Protein AF-A0A3M1AD80-F1 (afdb_monomer)

Mean predicted aligned error: 13.95 Å

Solvent-accessible surface area (backbone atoms only — not comparable to full-atom values): 4903 Å² total; per-residue (Å²): 110,74,82,63,50,54,61,50,53,52,53,51,51,51,62,55,47,49,42,59,53,50,56,68,74,45,89,61,56,70,67,58,46,63,65,65,21,46,68,49,51,52,50,52,52,51,52,52,53,51,52,49,56,54,49,51,56,54,53,49,52,66,63,41,59,70,61,69,71,66,66,69,84,80,73,76,76,85,78,90,132

Sequence (81 aa):
LTKITLPGSIALAVIAIFPYIITKFVNVSFNFASFYGGTSLLIIVGVALDTLQQLESHLLMRHYDGFMRGTHKIRGRARFA

pLDDT: mean 74.39, std 11.69, range [52.81, 94.31]

Foldseek 3Di:
DVVVVVVVVVVVVCLLCVLVVVCVVPVDDPVCCVCSPSVNVVVVVVVVVVVVVVVVVVVVVVVCVVVVVPPDPPPPDDDDD

Structure (mmCIF, N/CA/C/O backbone):
data_AF-A0A3M1AD80-F1
#
_entry.id   AF-A0A3M1AD80-F1
#
loop_
_atom_site.group_PDB
_atom_site.id
_atom_site.type_symbol
_atom_site.label_atom_id
_atom_site.label_alt_id
_atom_site.label_comp_id
_atom_site.label_asym_id
_atom_site.label_entity_id
_atom_site.label_seq_id
_atom_site.pdbx_PDB_ins_code
_atom_site.Cartn_x
_atom_site.Cartn_y
_atom_site.Cartn_z
_atom_site.occupancy
_atom_site.B_iso_or_equiv
_atom_site.auth_seq_id
_atom_site.auth_comp_id
_atom_site.auth_asym_id
_atom_site.auth_atom_id
_atom_site.pdbx_PDB_model_num
ATOM 1 N N . LEU A 1 1 ? -5.382 -20.458 8.769 1.00 62.28 1 LEU A N 1
ATOM 2 C CA . LEU A 1 1 ? -4.342 -19.413 8.614 1.00 62.28 1 LEU A CA 1
ATOM 3 C C . LEU A 1 1 ? -3.451 -19.683 7.397 1.00 62.28 1 LEU A C 1
ATOM 5 O O . LEU A 1 1 ? -3.527 -18.918 6.449 1.00 62.28 1 LEU A O 1
ATOM 9 N N . THR A 1 2 ? -2.737 -20.812 7.327 1.00 70.00 2 THR A N 1
ATOM 10 C CA . THR A 1 2 ? -1.791 -21.142 6.233 1.00 70.00 2 THR A CA 1
ATOM 11 C C . THR A 1 2 ? -2.396 -21.201 4.822 1.00 70.00 2 THR A C 1
ATOM 13 O O . THR A 1 2 ? -1.722 -20.877 3.855 1.00 70.00 2 THR A O 1
ATOM 16 N N . LYS A 1 3 ? -3.677 -21.574 4.679 1.00 69.12 3 LYS A N 1
ATOM 17 C CA . LYS A 1 3 ? -4.365 -21.600 3.369 1.00 69.12 3 LYS A CA 1
ATOM 18 C C . LYS A 1 3 ? -4.767 -20.208 2.855 1.00 69.12 3 LYS A C 1
ATOM 20 O O . LYS A 1 3 ? -5.006 -20.058 1.667 1.00 69.12 3 LYS A O 1
ATOM 25 N N . ILE A 1 4 ? -4.847 -19.211 3.741 1.00 78.06 4 ILE A N 1
ATOM 26 C CA . ILE A 1 4 ? -5.212 -17.821 3.413 1.00 78.06 4 ILE A CA 1
ATOM 27 C C . ILE A 1 4 ? -3.964 -16.978 3.127 1.00 78.06 4 ILE A C 1
ATOM 29 O O . ILE A 1 4 ? -3.987 -16.118 2.254 1.00 78.06 4 ILE A O 1
ATOM 33 N N . THR A 1 5 ? -2.852 -17.257 3.811 1.00 85.69 5 THR A N 1
ATOM 34 C CA . THR A 1 5 ? -1.583 -16.548 3.596 1.00 85.69 5 THR A CA 1
ATOM 35 C C . THR A 1 5 ? -0.893 -16.957 2.296 1.00 85.69 5 THR A C 1
ATOM 37 O O . THR A 1 5 ? -0.209 -16.135 1.701 1.00 85.69 5 THR A O 1
ATOM 40 N N . LEU A 1 6 ? -1.095 -18.197 1.833 1.00 86.75 6 LEU A N 1
ATOM 41 C CA . LEU A 1 6 ? -0.474 -18.738 0.619 1.00 86.75 6 LEU A CA 1
ATOM 42 C C . LEU A 1 6 ? -0.875 -17.993 -0.677 1.00 86.75 6 LEU A C 1
ATOM 44 O O . LEU A 1 6 ? 0.022 -17.584 -1.413 1.00 86.75 6 LEU A O 1
ATOM 48 N N . PRO A 1 7 ? -2.170 -17.734 -0.967 1.00 88.69 7 PRO A N 1
ATOM 49 C CA . PRO A 1 7 ? -2.540 -16.889 -2.105 1.00 88.69 7 PRO A CA 1
ATOM 50 C C . PRO A 1 7 ? -2.131 -15.421 -1.896 1.00 88.69 7 PRO A C 1
ATOM 52 O O . PRO A 1 7 ? -1.726 -14.760 -2.851 1.00 88.69 7 PRO A O 1
ATOM 55 N N . GLY A 1 8 ? -2.160 -14.926 -0.652 1.00 85.69 8 GLY A N 1
ATOM 56 C CA . GLY A 1 8 ? -1.744 -13.561 -0.317 1.00 85.69 8 GLY A CA 1
ATOM 57 C C . GLY A 1 8 ? -0.267 -13.289 -0.619 1.00 85.69 8 GLY A C 1
ATOM 58 O O . GLY A 1 8 ? 0.054 -12.285 -1.250 1.00 85.69 8 GLY A O 1
ATOM 59 N N . SER A 1 9 ? 0.639 -14.200 -0.252 1.00 85.25 9 SER A N 1
ATOM 60 C CA . SER A 1 9 ? 2.073 -14.046 -0.534 1.00 85.25 9 SER A CA 1
ATOM 61 C C . SER A 1 9 ? 2.393 -14.092 -2.028 1.00 85.25 9 SER A C 1
ATOM 63 O O . SER A 1 9 ? 3.276 -13.369 -2.480 1.00 85.25 9 SER A O 1
ATOM 65 N N . ILE A 1 10 ? 1.666 -14.905 -2.803 1.00 88.56 10 ILE A N 1
ATOM 66 C CA . ILE A 1 10 ? 1.837 -14.980 -4.262 1.00 88.56 10 ILE A CA 1
ATOM 67 C C . ILE A 1 10 ? 1.410 -13.658 -4.909 1.00 88.56 10 ILE A C 1
ATOM 69 O O . ILE A 1 10 ? 2.143 -13.116 -5.733 1.00 88.56 10 ILE A O 1
ATOM 73 N N . ALA A 1 11 ? 0.270 -13.098 -4.498 1.00 85.00 11 ALA A N 1
ATOM 74 C CA . ALA A 1 11 ? -0.189 -11.803 -4.993 1.00 85.00 11 ALA A CA 1
ATOM 75 C C . ALA A 1 11 ? 0.806 -10.675 -4.662 1.00 85.00 11 ALA A C 1
ATOM 77 O O . ALA A 1 11 ? 1.152 -9.880 -5.536 1.00 85.00 11 ALA A O 1
ATOM 78 N N . LEU A 1 12 ? 1.329 -10.646 -3.431 1.00 82.25 12 LEU A N 1
ATOM 79 C CA . LEU A 1 12 ? 2.340 -9.666 -3.021 1.00 82.25 12 LEU A CA 1
ATOM 80 C C . LEU A 1 12 ? 3.652 -9.812 -3.807 1.00 82.25 12 LEU A C 1
ATOM 82 O O . LEU A 1 12 ? 4.233 -8.806 -4.212 1.00 82.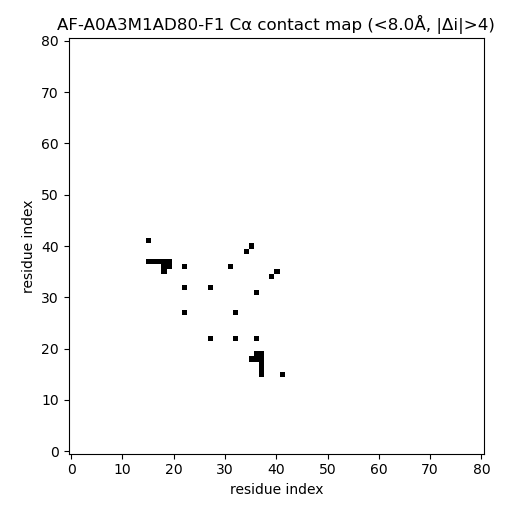25 12 LEU A O 1
ATOM 86 N N . ALA A 1 13 ? 4.097 -11.043 -4.079 1.00 83.81 13 ALA A N 1
ATOM 87 C CA . ALA A 1 13 ? 5.288 -11.296 -4.889 1.00 83.81 13 ALA A CA 1
ATOM 88 C C . ALA A 1 13 ? 5.125 -10.789 -6.333 1.00 83.81 13 ALA A C 1
ATOM 90 O O . ALA A 1 13 ? 6.044 -10.178 -6.879 1.00 83.81 13 ALA A O 1
ATOM 91 N N . VAL A 1 14 ? 3.948 -10.977 -6.939 1.00 85.88 14 VAL A N 1
ATOM 92 C CA . VAL A 1 14 ? 3.648 -10.462 -8.286 1.00 85.88 14 VAL A CA 1
ATOM 93 C C . VAL A 1 14 ? 3.674 -8.932 -8.309 1.00 85.88 14 VAL A C 1
ATOM 95 O O . VAL A 1 14 ? 4.310 -8.347 -9.187 1.00 8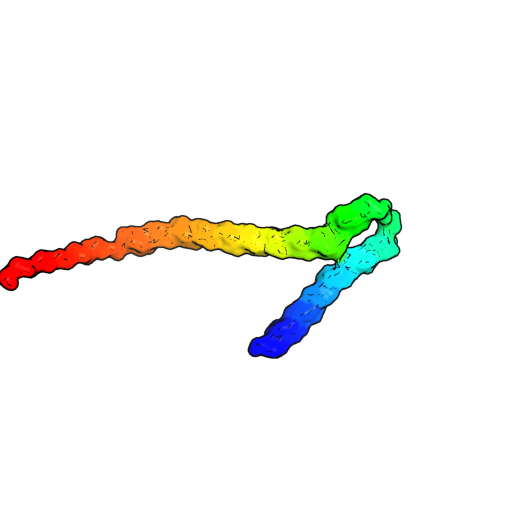5.88 14 VAL A O 1
ATOM 98 N N . ILE A 1 15 ? 3.051 -8.279 -7.322 1.00 82.38 15 ILE A N 1
ATOM 99 C CA . ILE A 1 15 ? 3.039 -6.811 -7.201 1.00 82.38 15 ILE A CA 1
ATOM 100 C C . ILE A 1 15 ? 4.464 -6.257 -7.036 1.00 82.38 15 ILE A C 1
ATOM 102 O O . ILE A 1 15 ? 4.792 -5.233 -7.632 1.00 82.38 15 ILE A O 1
ATOM 106 N N . ALA A 1 16 ? 5.332 -6.943 -6.288 1.00 77.75 16 ALA A N 1
ATOM 107 C CA . ALA A 1 16 ? 6.721 -6.528 -6.092 1.00 77.75 16 ALA A CA 1
ATOM 108 C C . ALA A 1 16 ? 7.581 -6.630 -7.370 1.00 77.75 16 ALA A C 1
ATOM 110 O O . ALA A 1 16 ? 8.468 -5.804 -7.586 1.00 77.75 16 ALA A O 1
ATOM 111 N N . ILE A 1 17 ? 7.321 -7.620 -8.231 1.00 79.38 17 ILE A N 1
ATOM 112 C CA . ILE A 1 17 ? 8.085 -7.854 -9.471 1.00 79.38 17 ILE A CA 1
ATOM 113 C C . ILE A 1 17 ? 7.599 -6.957 -10.624 1.00 79.38 17 ILE A C 1
ATOM 115 O O . ILE A 1 17 ? 8.382 -6.574 -11.495 1.00 79.38 17 ILE A O 1
ATOM 119 N N . PHE A 1 18 ? 6.324 -6.573 -10.621 1.00 79.94 18 PHE A N 1
ATOM 120 C CA . PHE A 1 18 ? 5.705 -5.723 -11.640 1.00 79.94 18 PHE A CA 1
ATOM 121 C C . PHE A 1 18 ? 6.496 -4.435 -12.001 1.00 79.94 18 PHE A C 1
ATOM 123 O O . PHE A 1 18 ? 6.775 -4.221 -13.184 1.00 79.94 18 PHE A O 1
ATOM 130 N N . PRO A 1 19 ? 6.950 -3.599 -11.045 1.00 73.69 19 PRO A N 1
ATOM 131 C CA . PRO A 1 19 ? 7.722 -2.388 -11.351 1.00 73.69 19 PRO A CA 1
ATOM 132 C C . PRO A 1 19 ? 9.125 -2.684 -11.910 1.00 73.69 19 PRO A C 1
ATOM 134 O O . PRO A 1 19 ? 9.636 -1.935 -12.747 1.00 73.69 19 PRO A O 1
ATOM 137 N N . TYR A 1 20 ? 9.745 -3.798 -11.506 1.00 74.19 20 TYR A N 1
ATOM 138 C CA . TYR A 1 20 ? 11.032 -4.230 -12.062 1.00 74.19 20 TYR A CA 1
ATOM 139 C C . TYR A 1 20 ? 10.910 -4.570 -13.554 1.00 74.19 20 TYR A C 1
ATOM 141 O O . TYR A 1 20 ? 11.769 -4.212 -14.358 1.00 74.19 20 TYR A O 1
ATOM 149 N N . ILE A 1 21 ? 9.802 -5.202 -13.944 1.00 76.38 21 ILE A N 1
ATOM 150 C CA . ILE A 1 21 ? 9.510 -5.512 -15.345 1.00 76.38 21 ILE A CA 1
ATOM 151 C C . ILE A 1 21 ? 9.293 -4.220 -16.153 1.00 76.38 21 ILE A C 1
ATOM 153 O O . ILE A 1 21 ? 9.890 -4.054 -17.216 1.00 76.38 21 ILE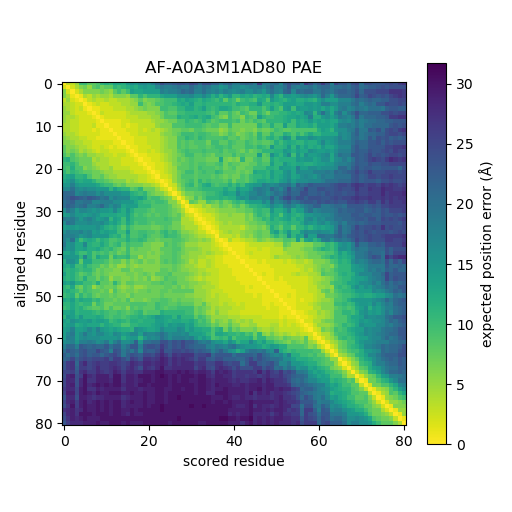 A O 1
ATOM 157 N N . ILE A 1 22 ? 8.503 -3.270 -15.643 1.00 74.06 22 ILE A N 1
ATOM 158 C CA . ILE A 1 22 ? 8.203 -2.012 -16.354 1.00 74.06 22 ILE A CA 1
ATOM 159 C C . ILE A 1 22 ? 9.467 -1.179 -16.604 1.00 74.06 22 ILE A C 1
ATOM 161 O O . ILE A 1 22 ? 9.667 -0.684 -17.712 1.00 74.06 22 ILE A O 1
ATOM 165 N N . THR A 1 23 ? 10.346 -1.066 -15.607 1.00 69.25 23 THR A N 1
ATOM 166 C CA . THR A 1 23 ? 11.614 -0.318 -15.730 1.00 69.25 23 THR A CA 1
ATOM 167 C C . THR A 1 23 ? 12.617 -0.966 -16.688 1.00 69.25 23 THR A C 1
ATOM 169 O O . THR A 1 23 ? 13.486 -0.277 -17.217 1.00 69.25 23 THR A O 1
ATOM 172 N N . LYS A 1 24 ? 12.502 -2.275 -16.950 1.00 69.62 24 LYS A N 1
ATOM 173 C CA . LYS A 1 24 ? 13.298 -2.978 -17.968 1.00 69.62 24 LYS A CA 1
ATOM 174 C C . LYS A 1 24 ? 12.796 -2.738 -19.395 1.00 69.62 24 LYS A C 1
ATOM 176 O O . LYS A 1 24 ? 13.620 -2.672 -20.304 1.00 69.62 24 LYS A O 1
ATOM 181 N N . PHE A 1 25 ? 11.480 -2.636 -19.599 1.00 68.19 25 PHE A N 1
ATOM 182 C CA . PHE A 1 25 ? 10.879 -2.471 -20.931 1.00 68.19 25 PHE A CA 1
ATOM 183 C C . PHE A 1 25 ? 10.810 -1.013 -21.390 1.00 68.19 25 PHE A C 1
ATOM 185 O O . PHE A 1 25 ? 11.018 -0.725 -22.568 1.00 68.19 25 PHE A O 1
ATOM 192 N N . VAL A 1 26 ? 10.542 -0.086 -20.473 1.00 68.12 26 VAL A N 1
ATOM 193 C CA . VAL A 1 26 ? 10.572 1.350 -20.747 1.00 68.12 26 VAL A CA 1
ATOM 194 C C . VAL A 1 26 ? 11.977 1.812 -20.369 1.00 68.12 26 VAL A C 1
ATOM 196 O O . VAL A 1 26 ? 12.341 1.738 -19.205 1.00 68.12 26 VAL A O 1
ATOM 199 N N . ASN A 1 27 ? 12.806 2.216 -21.332 1.00 63.84 27 ASN A N 1
ATOM 200 C CA . ASN A 1 27 ? 14.198 2.641 -21.114 1.00 63.84 27 ASN A CA 1
ATOM 201 C C . ASN A 1 27 ? 14.241 4.010 -20.390 1.00 63.84 27 ASN A C 1
ATOM 203 O O . ASN A 1 27 ? 14.602 5.033 -20.969 1.00 63.84 27 ASN A O 1
ATOM 207 N N . VAL A 1 28 ? 13.737 4.063 -19.152 1.00 65.31 28 VAL A N 1
ATOM 208 C CA . VAL A 1 28 ? 13.513 5.307 -18.407 1.00 65.31 28 VAL A CA 1
ATOM 209 C C . VAL A 1 28 ? 14.799 5.780 -17.742 1.00 65.31 28 VAL A C 1
ATOM 211 O O . VAL A 1 28 ? 15.587 4.989 -17.228 1.00 65.31 28 VAL A O 1
ATOM 214 N N . SER A 1 29 ? 14.979 7.099 -17.704 1.00 66.75 29 SER A N 1
ATOM 215 C CA . SER A 1 29 ? 16.107 7.741 -17.030 1.00 66.75 29 SER A CA 1
ATOM 216 C C . SER A 1 29 ? 16.187 7.331 -15.549 1.00 66.75 29 SER A C 1
ATOM 218 O O . SER A 1 29 ? 15.160 7.210 -14.877 1.00 66.75 29 SER A O 1
ATOM 220 N N . PHE A 1 30 ? 17.406 7.151 -15.027 1.00 66.75 30 PHE A N 1
ATOM 221 C CA . PHE A 1 30 ? 17.691 6.630 -13.676 1.00 66.75 30 PHE A CA 1
ATOM 222 C C . PHE A 1 30 ? 16.952 7.381 -12.554 1.00 66.75 30 PHE A C 1
ATOM 224 O O . PHE A 1 30 ? 16.559 6.790 -11.549 1.00 66.75 30 PHE A O 1
ATOM 231 N N . ASN A 1 31 ? 16.701 8.678 -12.754 1.00 68.62 31 ASN A N 1
ATOM 232 C CA . ASN A 1 31 ? 15.893 9.499 -11.853 1.00 68.62 31 ASN A CA 1
ATOM 233 C C . ASN A 1 31 ? 14.438 9.000 -11.772 1.00 68.62 31 ASN A C 1
ATOM 235 O O . ASN A 1 31 ? 13.918 8.765 -10.687 1.00 68.62 31 ASN A O 1
ATOM 239 N N . PHE A 1 32 ? 13.797 8.752 -12.915 1.00 69.38 32 PHE A N 1
ATOM 240 C CA . PHE A 1 32 ? 12.414 8.274 -12.967 1.00 69.38 32 PHE A CA 1
ATOM 241 C C . PHE A 1 32 ? 12.291 6.844 -12.423 1.00 69.38 32 PHE A C 1
ATOM 243 O O . PHE A 1 32 ? 11.363 6.548 -11.678 1.00 69.38 32 PHE A O 1
ATOM 250 N N . ALA A 1 33 ? 13.267 5.980 -12.722 1.00 68.81 33 ALA A N 1
ATOM 251 C CA . ALA A 1 33 ? 13.329 4.619 -12.18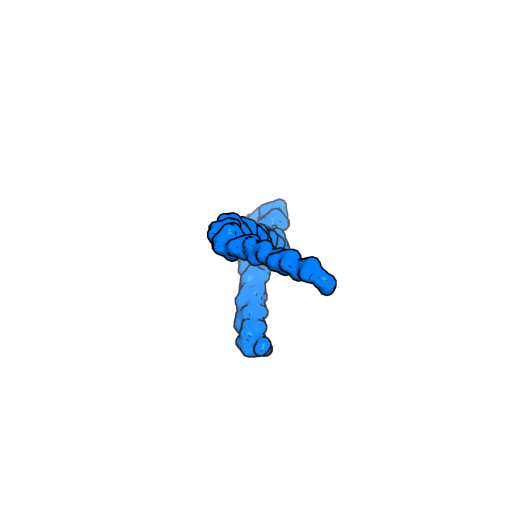7 1.00 68.81 33 ALA A CA 1
ATOM 252 C C . ALA A 1 33 ? 13.544 4.578 -10.661 1.00 68.81 33 ALA A C 1
ATOM 254 O O . ALA A 1 33 ? 13.057 3.663 -10.002 1.00 68.81 33 ALA A O 1
ATOM 255 N N . SER A 1 34 ? 14.240 5.570 -10.094 1.00 69.25 34 SER A N 1
ATOM 256 C CA . SER A 1 34 ? 14.461 5.666 -8.644 1.00 69.25 34 SER A CA 1
ATOM 257 C C . SER A 1 34 ? 13.235 6.211 -7.906 1.00 69.25 34 SER A C 1
ATOM 259 O O . SER A 1 34 ? 12.877 5.686 -6.855 1.00 69.25 34 SER A O 1
ATOM 261 N N . PHE A 1 35 ? 12.555 7.221 -8.464 1.00 69.94 35 PHE A N 1
ATOM 262 C CA . PHE A 1 35 ? 11.340 7.793 -7.867 1.00 69.94 35 PHE A CA 1
ATOM 263 C C . PHE A 1 35 ? 10.112 6.879 -8.006 1.00 69.94 35 PHE A C 1
ATOM 265 O O . PHE A 1 35 ? 9.358 6.731 -7.046 1.00 69.94 35 PHE A O 1
ATOM 272 N N . TYR A 1 36 ? 9.931 6.221 -9.156 1.00 71.62 36 TYR A N 1
ATOM 273 C CA . TYR A 1 36 ? 8.830 5.278 -9.422 1.00 71.62 36 TYR A CA 1
ATOM 274 C C . TYR A 1 36 ? 9.257 3.805 -9.289 1.00 71.62 36 TYR A C 1
ATOM 276 O O . TYR A 1 36 ? 8.652 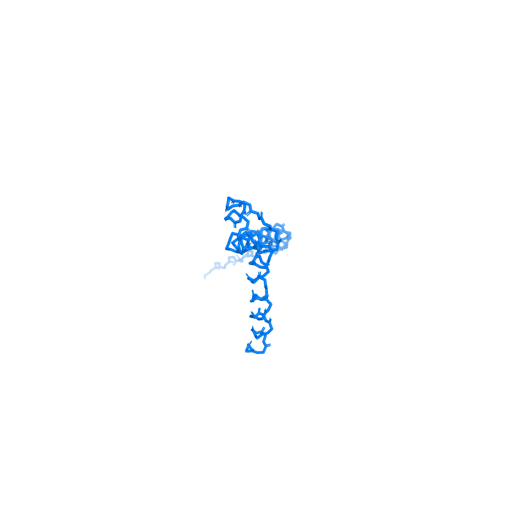2.912 -9.884 1.00 71.62 36 TYR A O 1
ATOM 284 N N . GLY A 1 37 ? 10.326 3.543 -8.534 1.00 73.81 37 GLY A N 1
ATOM 285 C CA . GLY A 1 37 ? 10.824 2.195 -8.282 1.00 73.81 37 GLY A CA 1
ATOM 286 C C . GLY A 1 37 ? 9.858 1.336 -7.457 1.00 73.81 37 GLY A C 1
ATO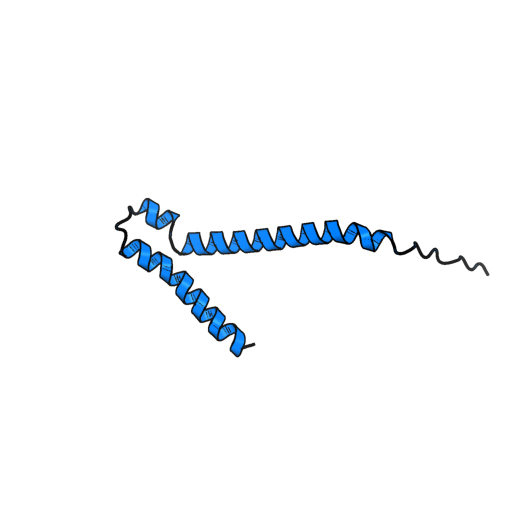M 287 O O . GLY A 1 37 ? 8.904 1.819 -6.848 1.00 73.81 37 GLY A O 1
ATOM 288 N N . GLY A 1 38 ? 10.123 0.027 -7.393 1.00 73.88 38 GLY A N 1
ATOM 289 C CA . GLY A 1 38 ? 9.238 -0.908 -6.686 1.00 73.88 38 GLY A CA 1
ATOM 290 C C . GLY A 1 38 ? 9.095 -0.638 -5.187 1.00 73.88 38 GLY A C 1
ATOM 291 O O . GLY A 1 38 ? 8.017 -0.824 -4.631 1.00 73.88 38 GLY A O 1
ATOM 292 N N . THR A 1 39 ? 10.142 -0.122 -4.542 1.00 81.12 39 THR A N 1
ATOM 293 C CA . THR A 1 39 ? 10.118 0.211 -3.111 1.00 81.12 39 THR A CA 1
ATOM 294 C C . THR A 1 39 ? 9.239 1.424 -2.810 1.00 81.12 39 THR A C 1
ATOM 296 O O . THR A 1 39 ? 8.467 1.386 -1.855 1.00 81.12 39 THR A O 1
ATOM 299 N N . SER A 1 40 ? 9.307 2.490 -3.618 1.00 82.94 40 SER A N 1
ATOM 300 C CA . SER A 1 40 ? 8.475 3.681 -3.403 1.00 82.94 40 SER A CA 1
ATOM 301 C C . SER A 1 40 ? 6.999 3.385 -3.670 1.00 82.94 40 SER A C 1
ATOM 303 O O . SER A 1 40 ? 6.152 3.810 -2.888 1.00 82.94 40 SER A O 1
ATOM 305 N N . LEU A 1 41 ? 6.685 2.582 -4.692 1.00 82.75 41 LEU A N 1
ATOM 306 C CA . LEU A 1 41 ? 5.321 2.112 -4.965 1.00 82.75 41 LEU A CA 1
ATOM 307 C C . LEU A 1 41 ? 4.736 1.287 -3.810 1.00 82.75 41 LEU A C 1
ATOM 309 O O . LEU A 1 41 ? 3.601 1.535 -3.404 1.00 82.75 41 LEU A O 1
ATOM 313 N N . LEU A 1 42 ? 5.503 0.346 -3.248 1.00 83.50 42 LEU A N 1
ATOM 314 C CA . LEU A 1 42 ? 5.053 -0.447 -2.099 1.00 83.50 42 LEU A CA 1
ATOM 315 C C . LEU A 1 42 ? 4.779 0.425 -0.866 1.00 83.50 42 LEU A C 1
ATOM 317 O O . LEU A 1 42 ? 3.764 0.227 -0.200 1.00 83.50 42 LEU A O 1
ATOM 321 N N . ILE A 1 43 ? 5.642 1.408 -0.584 1.00 89.12 43 ILE A N 1
ATOM 322 C CA . ILE A 1 43 ? 5.448 2.343 0.535 1.00 89.12 43 ILE A CA 1
ATOM 323 C C . ILE A 1 43 ? 4.204 3.208 0.306 1.00 89.12 43 ILE A C 1
ATOM 325 O O . ILE A 1 43 ? 3.384 3.326 1.211 1.00 89.12 43 ILE A O 1
ATOM 329 N N . ILE A 1 44 ? 4.034 3.783 -0.891 1.00 89.19 44 ILE A N 1
ATOM 330 C CA . ILE A 1 44 ? 2.890 4.656 -1.205 1.00 89.19 44 ILE A CA 1
ATOM 331 C C . ILE A 1 44 ? 1.574 3.898 -1.047 1.00 89.19 44 ILE A C 1
ATOM 333 O O . ILE A 1 44 ? 0.655 4.411 -0.415 1.00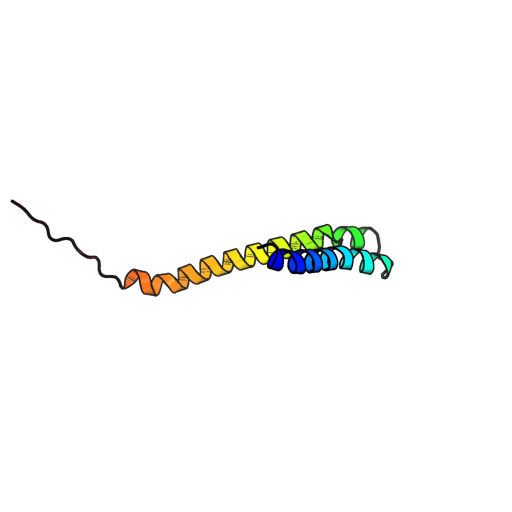 89.19 44 ILE A O 1
ATOM 337 N N . VAL A 1 45 ? 1.481 2.675 -1.574 1.00 88.12 45 VAL A N 1
ATOM 338 C CA . VAL A 1 45 ? 0.270 1.855 -1.426 1.00 88.12 45 VAL A CA 1
ATOM 339 C C . VAL A 1 45 ? 0.053 1.467 0.037 1.00 88.12 45 VAL A C 1
ATOM 341 O O . VAL A 1 45 ? -1.074 1.552 0.518 1.00 88.12 45 VAL A O 1
ATOM 344 N N . GLY A 1 46 ? 1.113 1.104 0.767 1.00 90.12 46 GLY A N 1
ATOM 345 C CA . GLY A 1 46 ? 1.032 0.792 2.197 1.00 90.12 46 GLY A CA 1
ATOM 346 C C . GLY A 1 46 ? 0.491 1.958 3.029 1.00 90.12 46 GLY A C 1
ATOM 347 O O . GLY A 1 46 ? -0.469 1.784 3.773 1.00 90.12 46 GLY A O 1
ATOM 348 N N . VAL A 1 47 ? 1.046 3.158 2.846 1.00 94.31 47 VAL A N 1
ATOM 349 C CA . VAL A 1 47 ? 0.604 4.381 3.537 1.00 94.31 47 VAL A CA 1
ATOM 350 C C . VAL A 1 47 ? -0.796 4.806 3.080 1.00 94.31 47 VAL A C 1
ATOM 352 O O . VAL A 1 47 ? -1.605 5.239 3.895 1.00 94.31 47 VAL A O 1
ATOM 355 N N . ALA A 1 48 ? -1.137 4.656 1.797 1.00 92.12 48 ALA A N 1
ATOM 356 C CA . ALA A 1 48 ? -2.482 4.959 1.307 1.00 92.12 48 ALA A CA 1
ATOM 357 C C . ALA A 1 48 ? -3.539 4.044 1.948 1.00 92.12 48 ALA A C 1
ATOM 359 O O . ALA A 1 48 ? -4.588 4.519 2.373 1.00 92.12 48 ALA A O 1
ATOM 360 N N . LEU A 1 49 ? -3.260 2.745 2.075 1.00 93.38 49 LEU A N 1
ATOM 361 C CA . LEU A 1 49 ? -4.159 1.820 2.768 1.00 93.38 49 LEU A CA 1
ATOM 362 C C . LEU A 1 49 ? -4.268 2.140 4.266 1.00 93.38 49 LEU A C 1
ATOM 364 O O . LEU A 1 49 ? -5.375 2.130 4.799 1.00 93.38 49 LEU A O 1
ATOM 368 N N . ASP A 1 50 ? -3.156 2.478 4.921 1.00 94.06 50 ASP A N 1
ATOM 369 C CA . ASP A 1 50 ? -3.137 2.869 6.338 1.00 94.06 50 ASP A CA 1
ATOM 370 C C . ASP A 1 50 ? -3.956 4.152 6.587 1.00 94.06 50 ASP A C 1
ATOM 372 O O . ASP A 1 50 ? -4.820 4.206 7.462 1.00 94.06 50 ASP A O 1
ATOM 376 N N . THR A 1 51 ? -3.786 5.165 5.731 1.00 93.19 51 THR A N 1
ATOM 377 C CA . THR A 1 51 ? -4.561 6.418 5.810 1.00 93.19 51 THR A CA 1
ATOM 378 C C . THR A 1 51 ? -6.051 6.209 5.540 1.00 93.19 51 THR A C 1
ATOM 380 O O . THR A 1 51 ? -6.881 6.831 6.205 1.00 93.19 51 THR A O 1
ATOM 383 N N . LEU A 1 52 ? -6.419 5.311 4.618 1.00 93.19 52 LEU A N 1
ATOM 384 C CA . LEU A 1 52 ? -7.819 4.946 4.378 1.00 93.19 52 LEU A CA 1
ATOM 385 C C . LEU A 1 52 ? -8.449 4.265 5.598 1.00 93.19 52 LEU A C 1
ATOM 387 O O . LEU A 1 52 ? -9.545 4.650 6.005 1.00 93.19 52 LEU A O 1
ATOM 391 N N . GLN A 1 53 ? -7.749 3.313 6.217 1.00 90.44 53 GLN A N 1
ATOM 392 C CA . GLN A 1 53 ? -8.210 2.656 7.446 1.00 90.44 53 GLN A CA 1
ATOM 393 C C . GLN A 1 53 ? -8.368 3.662 8.596 1.00 90.44 53 GLN A C 1
ATOM 395 O O . GLN A 1 53 ? -9.353 3.632 9.343 1.00 90.44 53 GLN A O 1
ATOM 400 N N . GLN A 1 54 ? -7.436 4.609 8.711 1.00 87.69 54 GLN A N 1
ATOM 401 C CA . GLN A 1 54 ? -7.502 5.666 9.715 1.00 87.69 54 GLN A CA 1
ATOM 402 C C . GLN A 1 54 ? -8.694 6.609 9.483 1.00 87.69 54 GLN A C 1
ATOM 404 O O . GLN A 1 54 ? -9.385 6.972 10.443 1.00 87.69 54 GLN A O 1
ATOM 409 N N . LEU A 1 55 ? -8.983 6.967 8.231 1.00 88.44 55 LEU A N 1
ATOM 410 C CA . LEU A 1 55 ? -10.139 7.787 7.870 1.00 88.44 55 LEU A CA 1
ATOM 411 C C . LEU A 1 55 ? -11.462 7.064 8.162 1.00 88.44 55 LEU A C 1
ATOM 413 O O . LEU A 1 55 ? -12.374 7.663 8.736 1.00 88.44 55 LEU A O 1
ATOM 417 N N . GLU A 1 56 ? -11.557 5.777 7.825 1.00 85.50 56 GLU A N 1
ATOM 418 C CA . GLU A 1 56 ? -12.731 4.947 8.113 1.00 85.50 56 GLU A CA 1
ATOM 419 C C . GLU A 1 56 ? -13.038 4.917 9.618 1.00 85.50 56 GLU A C 1
ATOM 421 O O . GLU A 1 56 ? -14.183 5.135 10.018 1.00 85.50 56 GLU A O 1
ATOM 426 N N . SER A 1 57 ? -12.015 4.774 10.469 1.00 78.44 57 SER A N 1
ATOM 427 C CA . SER A 1 57 ? -12.195 4.794 11.929 1.00 78.44 57 SER A CA 1
ATOM 428 C C . SER A 1 57 ? -12.800 6.112 12.447 1.00 78.44 57 SER A C 1
ATOM 430 O O . SER A 1 57 ? -13.684 6.093 13.307 1.00 78.44 57 SER A O 1
ATOM 432 N N . HIS A 1 58 ? -12.406 7.256 11.877 1.00 78.44 58 HIS A N 1
ATOM 433 C CA . HIS A 1 58 ? -12.951 8.569 12.240 1.00 78.44 58 HIS A CA 1
ATOM 434 C C . HIS A 1 58 ? -14.392 8.754 11.743 1.00 78.44 58 HIS A C 1
ATOM 436 O O . HIS A 1 58 ? -15.223 9.357 12.429 1.00 78.44 58 HIS A O 1
ATOM 442 N N . LEU A 1 59 ? -14.719 8.216 10.564 1.00 76.62 59 LEU A N 1
ATOM 443 C CA . LEU A 1 59 ? -16.074 8.254 10.007 1.00 76.62 59 LEU A CA 1
ATOM 444 C C . LEU A 1 59 ? -17.049 7.367 10.793 1.00 76.62 59 LEU A C 1
ATOM 446 O O . LEU A 1 59 ? -18.202 7.766 10.996 1.00 76.62 59 LEU A O 1
ATOM 450 N N . LEU A 1 60 ? -16.582 6.212 11.277 1.00 69.62 60 LEU A N 1
ATOM 451 C CA . LEU A 1 60 ? -17.352 5.322 12.146 1.00 69.62 60 LEU A CA 1
ATOM 452 C C . LEU A 1 60 ? -17.662 5.981 13.493 1.00 69.62 60 LEU A C 1
ATOM 454 O O . LEU A 1 60 ? -18.811 5.926 13.925 1.00 69.62 60 LEU A O 1
ATOM 458 N N . MET A 1 61 ? -16.701 6.672 14.118 1.00 63.94 61 MET A N 1
ATOM 459 C CA . MET A 1 61 ? -16.947 7.419 15.362 1.00 63.94 61 MET A CA 1
ATOM 460 C C . MET A 1 61 ? -17.987 8.533 15.174 1.00 63.94 61 MET A C 1
ATOM 462 O O . MET A 1 61 ? -18.885 8.679 16.003 1.00 63.94 61 MET A O 1
ATOM 466 N N . ARG A 1 62 ? -17.949 9.250 14.041 1.00 63.25 62 ARG A N 1
ATOM 467 C CA . ARG A 1 62 ? -18.941 10.290 13.715 1.00 63.25 62 ARG A CA 1
ATOM 468 C C . ARG A 1 62 ? -20.356 9.733 13.506 1.00 63.25 62 ARG A C 1
ATOM 470 O O . ARG A 1 62 ? -21.325 10.413 13.832 1.00 63.25 62 ARG A O 1
ATOM 477 N N . HIS A 1 63 ? -20.493 8.515 12.976 1.00 59.69 63 HIS A N 1
ATOM 478 C CA . HIS A 1 63 ? -21.789 7.825 12.888 1.00 59.69 63 HIS A CA 1
ATOM 479 C C . HIS A 1 63 ? -22.197 7.138 14.208 1.00 59.69 63 HIS A C 1
ATOM 481 O O . HIS A 1 63 ? -23.387 6.913 14.430 1.00 59.69 63 HIS A O 1
ATOM 487 N N . TYR A 1 64 ? -21.252 6.862 15.115 1.00 52.81 64 TYR A N 1
ATOM 488 C CA . TYR A 1 64 ? -21.514 6.300 16.448 1.00 52.81 64 TYR A CA 1
ATOM 489 C C . TYR A 1 64 ? -22.024 7.329 17.474 1.00 52.81 64 TYR A C 1
ATOM 491 O O . TYR A 1 64 ? -22.720 6.946 18.421 1.00 52.81 64 TYR A O 1
ATOM 499 N N . ASP A 1 65 ? -21.766 8.629 17.272 1.00 56.62 65 ASP A N 1
ATOM 500 C CA . ASP A 1 65 ? -22.278 9.715 18.131 1.00 56.62 65 ASP A CA 1
ATOM 501 C C . ASP A 1 65 ? -23.818 9.745 18.226 1.00 56.62 65 ASP A C 1
ATOM 503 O O . ASP A 1 65 ? -24.382 10.201 19.228 1.00 56.62 65 ASP A O 1
ATOM 507 N N . GLY A 1 66 ? -24.518 9.226 17.210 1.00 57.56 66 GLY A N 1
ATOM 508 C CA . GLY A 1 66 ? -25.980 9.134 17.193 1.00 57.56 66 GLY A CA 1
ATOM 509 C C . GLY A 1 66 ? -26.554 8.046 18.110 1.00 57.56 66 GLY A C 1
ATOM 510 O O . GLY A 1 66 ? -27.637 8.231 18.661 1.00 57.56 66 GLY A O 1
ATOM 511 N N . PHE A 1 67 ? -25.830 6.939 18.325 1.00 53.94 67 PHE A N 1
ATOM 512 C CA . PHE A 1 67 ? -26.320 5.793 19.107 1.00 53.94 67 PHE A CA 1
ATOM 513 C C . PHE A 1 67 ? -25.900 5.835 20.584 1.00 53.94 67 PHE A C 1
ATOM 515 O O . PHE A 1 67 ? -26.678 5.429 21.447 1.00 53.94 67 PHE A O 1
ATOM 522 N N . MET A 1 68 ? -24.721 6.375 20.919 1.00 56.69 68 MET A N 1
ATOM 523 C CA . MET A 1 68 ? -24.270 6.450 22.323 1.00 56.69 68 MET A CA 1
ATOM 524 C C . MET A 1 68 ? -24.932 7.574 23.136 1.00 56.69 68 MET A C 1
ATOM 526 O O . MET A 1 68 ? -24.918 7.525 24.365 1.00 56.69 68 MET A O 1
ATOM 530 N N . ARG A 1 69 ? -25.568 8.560 22.489 1.00 54.81 69 ARG A N 1
ATOM 531 C CA . ARG A 1 69 ? -26.363 9.598 23.176 1.00 54.81 69 ARG A CA 1
ATOM 532 C C . ARG A 1 69 ? -27.785 9.155 23.545 1.00 54.81 69 ARG A C 1
ATOM 534 O O . ARG A 1 69 ? -28.424 9.824 24.354 1.00 54.81 69 ARG A O 1
ATOM 541 N N . GLY A 1 70 ? -28.274 8.045 22.984 1.00 55.44 70 GLY A N 1
ATOM 542 C CA . GLY A 1 70 ? -29.624 7.523 23.231 1.00 55.44 70 GLY A CA 1
ATOM 543 C C . GLY A 1 70 ? -29.766 6.696 24.511 1.00 55.44 70 GLY A C 1
ATOM 544 O O . GLY A 1 70 ? -30.871 6.573 25.043 1.00 55.44 70 GLY A O 1
ATOM 545 N N . THR A 1 71 ? -28.672 6.166 25.062 1.00 57.34 71 THR A N 1
ATOM 546 C CA . THR A 1 71 ? -28.740 5.391 26.305 1.00 57.34 71 THR A CA 1
ATOM 547 C C . THR A 1 71 ? -28.731 6.338 27.492 1.00 57.34 71 THR A C 1
ATOM 549 O O . THR A 1 71 ? -27.693 6.712 28.032 1.00 57.34 71 THR A O 1
ATOM 552 N N . HIS A 1 72 ? -29.947 6.755 27.837 1.00 56.16 72 HIS A N 1
ATOM 553 C CA . HIS A 1 72 ? -30.404 7.170 29.154 1.00 56.16 72 HIS A CA 1
ATOM 554 C C . HIS A 1 72 ? -29.324 7.066 30.238 1.00 56.16 72 HIS A C 1
ATOM 556 O O . HIS A 1 72 ? -28.908 5.980 30.637 1.00 56.16 72 HIS A O 1
ATOM 562 N N . LYS A 1 73 ? -28.927 8.228 30.755 1.00 61.12 73 LYS A N 1
ATOM 563 C CA . LYS A 1 73 ? -28.209 8.390 32.015 1.00 61.12 73 LYS A CA 1
ATOM 564 C C . LYS A 1 73 ? -29.000 7.636 33.095 1.00 61.12 73 LYS A C 1
ATOM 566 O O . LYS A 1 73 ? -29.940 8.196 33.660 1.00 61.12 73 LYS A O 1
ATOM 571 N N . ILE A 1 74 ? -28.675 6.365 33.356 1.00 65.50 74 ILE A N 1
ATOM 572 C CA . ILE A 1 74 ? -29.265 5.609 34.465 1.00 65.50 74 ILE A CA 1
ATOM 573 C C . ILE A 1 74 ? -28.701 6.233 35.735 1.00 65.50 74 ILE A C 1
ATOM 575 O O . ILE A 1 74 ? -27.625 5.909 36.231 1.00 65.50 74 ILE A O 1
ATOM 579 N N . ARG A 1 75 ? -29.438 7.235 36.203 1.00 62.38 75 ARG A N 1
ATOM 580 C CA . ARG A 1 75 ? -29.258 7.923 37.466 1.00 62.38 75 ARG A CA 1
ATOM 581 C C . ARG A 1 75 ? -29.592 6.901 38.547 1.00 62.38 75 ARG A C 1
ATOM 583 O O . ARG A 1 75 ? -30.757 6.721 38.895 1.00 62.38 75 ARG A O 1
ATOM 590 N N . GLY A 1 76 ? -28.568 6.186 39.012 1.00 67.88 76 GLY A N 1
ATOM 591 C CA . GLY A 1 76 ? -28.659 5.304 40.168 1.00 67.88 76 GLY A CA 1
ATOM 592 C C . GLY A 1 76 ? -29.292 6.073 41.323 1.00 67.88 76 GLY A C 1
ATOM 593 O O . GLY A 1 76 ? -28.775 7.104 41.755 1.00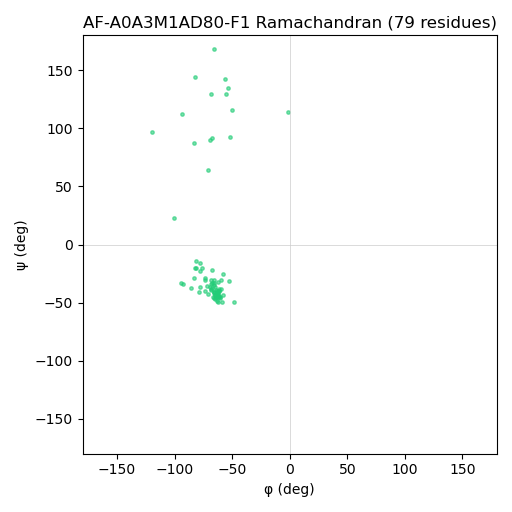 67.88 76 GLY A O 1
ATOM 594 N N . ARG A 1 77 ? -30.472 5.618 41.749 1.00 68.50 77 ARG A N 1
ATOM 595 C CA . ARG A 1 77 ? -31.180 6.143 42.915 1.00 68.50 77 ARG A CA 1
ATOM 596 C C . ARG A 1 77 ? -30.255 6.062 44.127 1.00 68.50 77 ARG A C 1
ATOM 598 O O . ARG A 1 77 ? -29.721 4.999 44.426 1.00 68.50 77 ARG A O 1
ATOM 605 N N . ALA A 1 78 ? -30.129 7.182 44.832 1.00 68.38 78 ALA A N 1
ATOM 606 C CA . ALA A 1 78 ? -29.604 7.217 46.185 1.00 68.38 78 ALA A CA 1
ATOM 607 C C . ALA A 1 78 ? -30.384 6.230 47.065 1.00 68.38 78 ALA A C 1
ATOM 609 O O . ALA A 1 78 ? -31.618 6.214 47.035 1.00 68.38 78 ALA A O 1
ATOM 610 N N . ARG A 1 79 ? -29.671 5.446 47.873 1.00 61.94 79 ARG A N 1
ATOM 611 C CA . ARG A 1 79 ? -30.247 4.798 49.049 1.00 61.94 79 ARG A CA 1
ATOM 612 C C . ARG A 1 79 ? -29.480 5.302 50.264 1.00 61.94 79 ARG A C 1
ATOM 614 O O . ARG A 1 79 ? -28.379 4.852 50.545 1.00 61.94 79 ARG A O 1
ATOM 621 N N . PHE A 1 80 ? -30.072 6.305 50.902 1.00 64.44 80 PHE A N 1
ATOM 622 C CA . PHE A 1 80 ? -29.861 6.605 52.310 1.00 64.44 80 PHE A CA 1
ATOM 623 C C . PHE A 1 80 ? -30.478 5.468 53.136 1.00 64.44 80 PHE A C 1
ATOM 625 O O . PHE A 1 80 ? -31.632 5.116 52.876 1.00 64.44 80 PHE A O 1
ATOM 632 N N . ALA A 1 81 ? -29.706 4.911 54.069 1.00 56.84 81 ALA A N 1
ATOM 633 C CA . ALA A 1 81 ? -30.090 4.370 55.382 1.00 56.84 81 ALA A CA 1
ATOM 634 C C . ALA A 1 81 ? -28.875 3.642 55.967 1.00 56.84 81 ALA A C 1
ATOM 636 O O . ALA A 1 81 ? -28.429 2.666 55.320 1.00 56.84 81 ALA A O 1
#

Secondary structure (DSSP, 8-state):
-HHHHHHHHHHH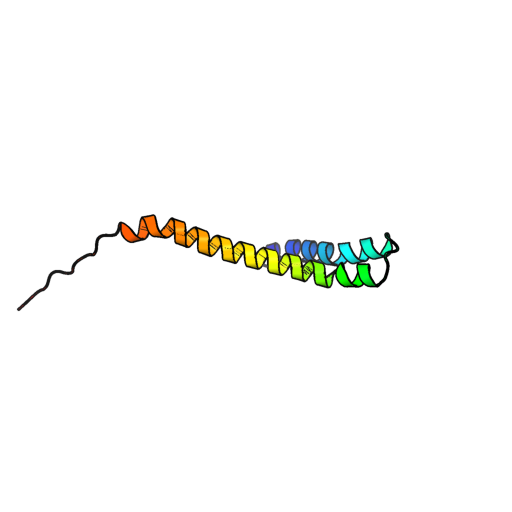HHHHHHHHHHHHHS---HHHHHHTSHHHHHHHHHHHHHHHHHHHHHHHHHHHHHHHTSS----PPP---

Radius of gyration: 24.99 Å; Cα contacts (8 Å, |Δi|>4): 16; chains: 1; bounding box: 49×32×76 Å